Protein AF-A0A0D0BZD1-F1 (afdb_monomer_lite)

Foldseek 3Di:
DPDPVQVLVCLVCVPPPVDDDDDDDPDPDDDPPPDPDDQDPVNVVSCVVSVNNVVVD

Sequence (57 aa):
GGGVGGLTCAVALKNCPDIEIDLYEQAAQIAEIGAGITIWPRTWDVLKSLGLEGDLL

pLDDT: mean 89.18, std 8.28, range [57.84, 95.75]

Organism: NCBI:txid944289

Secondary structure (DSSP, 8-state):
--SHHHHHHHHHHTT-TT-------SSSS----S--PPPPHHHHHHHHHTT-GGG--

InterPro domains:
  IPR036188 FAD/NAD(P)-binding domain superfamily [G3DSA:3.50.50.60] (1-29)
  IPR036188 FAD/NAD(P)-binding domain superfamily [SSF51905] (1-56)

Radius of gyration: 12.9 Å; chains: 1; bounding box: 25×30×29 Å

Structure (mmCIF, N/CA/C/O backbone):
data_AF-A0A0D0BZD1-F1
#
_entry.id   AF-A0A0D0BZD1-F1
#
loop_
_atom_site.group_PDB
_atom_site.id
_atom_site.type_symbol
_atom_site.label_atom_id
_atom_site.label_alt_id
_atom_site.label_comp_id
_atom_site.la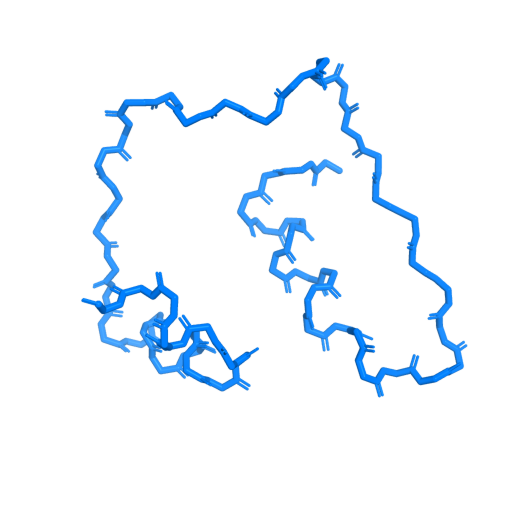bel_asym_id
_atom_site.label_entity_id
_atom_site.label_seq_id
_atom_site.pdbx_PDB_ins_code
_atom_site.Cartn_x
_atom_site.Cartn_y
_atom_site.Cartn_z
_atom_site.occupancy
_atom_site.B_iso_or_equiv
_atom_site.auth_seq_id
_atom_site.auth_comp_id
_atom_site.auth_asym_id
_atom_site.auth_atom_id
_atom_site.pdbx_PDB_model_num
ATOM 1 N N . GLY A 1 1 ? -1.149 9.411 3.115 1.00 88.00 1 GLY A N 1
ATOM 2 C CA . GLY A 1 1 ? -0.450 9.567 1.831 1.00 88.00 1 GLY A CA 1
ATOM 3 C C . GLY A 1 1 ? -0.850 8.433 0.920 1.00 88.00 1 GLY A C 1
ATOM 4 O O . GLY A 1 1 ? -0.778 7.287 1.345 1.00 88.00 1 GLY A O 1
ATOM 5 N N . GLY A 1 2 ? -1.263 8.741 -0.302 1.00 90.81 2 GLY A N 1
ATOM 6 C CA . GLY A 1 2 ? -1.730 7.832 -1.349 1.00 90.81 2 GLY A CA 1
ATOM 7 C C . GLY A 1 2 ? -0.616 7.190 -2.180 1.00 90.81 2 GLY A C 1
ATOM 8 O O . GLY A 1 2 ? -0.834 6.837 -3.331 1.00 90.81 2 GLY A O 1
ATOM 9 N N . GLY A 1 3 ? 0.591 7.046 -1.629 1.00 91.00 3 GLY A N 1
ATOM 10 C CA . GLY A 1 3 ?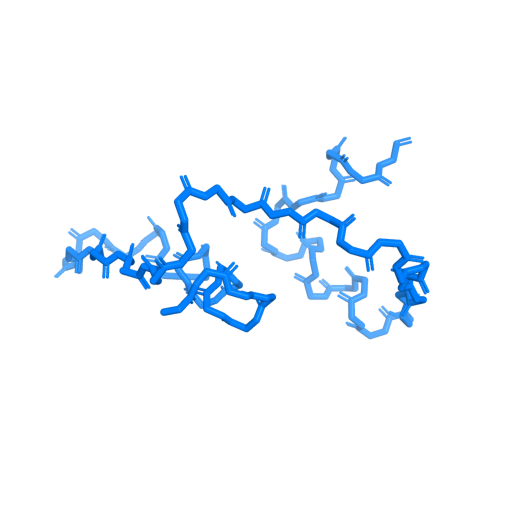 1.661 6.275 -2.269 1.00 91.00 3 GLY A CA 1
ATOM 11 C C . GLY A 1 3 ? 1.480 4.761 -2.098 1.00 91.00 3 GLY A C 1
ATOM 12 O O . GLY A 1 3 ? 0.612 4.310 -1.348 1.00 91.00 3 GLY A O 1
ATOM 13 N N . VAL A 1 4 ? 2.367 3.969 -2.717 1.00 89.81 4 VAL A N 1
ATOM 14 C CA . VAL A 1 4 ? 2.319 2.490 -2.695 1.00 89.81 4 VAL A CA 1
ATOM 15 C C . VAL A 1 4 ? 2.177 1.909 -1.284 1.00 89.81 4 VAL A C 1
ATOM 17 O O . VAL A 1 4 ? 1.344 1.037 -1.066 1.00 89.81 4 VAL A O 1
ATOM 20 N N . GLY A 1 5 ? 2.917 2.424 -0.298 1.00 91.75 5 GLY A N 1
ATOM 21 C CA . GLY A 1 5 ? 2.829 1.938 1.083 1.00 91.75 5 GLY A CA 1
ATOM 22 C C . GLY A 1 5 ? 1.502 2.279 1.769 1.00 91.75 5 GLY A C 1
ATOM 23 O O . GLY A 1 5 ? 0.945 1.439 2.471 1.00 91.75 5 GLY A O 1
ATOM 24 N N . GLY A 1 6 ? 0.972 3.485 1.544 1.00 94.31 6 GLY A N 1
ATOM 25 C CA . GLY A 1 6 ? -0.285 3.926 2.155 1.00 94.31 6 GLY A CA 1
ATOM 26 C C . GLY A 1 6 ? -1.497 3.199 1.581 1.00 94.31 6 GLY A C 1
ATOM 27 O O . GLY A 1 6 ? -2.320 2.693 2.340 1.00 94.31 6 GLY A O 1
ATOM 28 N N . LEU A 1 7 ? -1.553 3.061 0.253 1.00 92.31 7 LEU A N 1
ATOM 29 C CA . LEU A 1 7 ? -2.594 2.288 -0.427 1.00 92.31 7 LEU A CA 1
ATOM 30 C C . LEU A 1 7 ? -2.527 0.804 -0.048 1.00 92.31 7 LEU A C 1
ATOM 32 O O . LEU A 1 7 ? -3.552 0.216 0.281 1.00 92.31 7 LEU A O 1
ATOM 36 N N . THR A 1 8 ? -1.326 0.212 -0.007 1.00 93.94 8 THR A N 1
ATOM 37 C CA . THR A 1 8 ? -1.155 -1.189 0.419 1.00 93.94 8 THR A CA 1
ATOM 38 C C . THR A 1 8 ? -1.659 -1.403 1.848 1.00 93.94 8 THR A C 1
ATOM 40 O O . THR A 1 8 ? -2.345 -2.387 2.112 1.00 93.94 8 THR A O 1
ATOM 43 N N . CYS A 1 9 ? -1.364 -0.477 2.766 1.00 94.94 9 CYS A N 1
ATOM 44 C CA . CYS A 1 9 ? -1.846 -0.539 4.146 1.00 94.94 9 CYS A CA 1
ATOM 45 C C . CYS A 1 9 ? -3.380 -0.470 4.222 1.00 94.94 9 CYS A C 1
ATOM 47 O O . CYS A 1 9 ? -4.001 -1.316 4.863 1.00 94.94 9 CYS A O 1
ATOM 49 N N . ALA A 1 10 ? -3.996 0.484 3.517 1.00 94.88 10 ALA A N 1
ATOM 50 C CA . ALA A 1 10 ? -5.450 0.623 3.477 1.00 94.88 10 ALA A CA 1
ATOM 51 C C . ALA A 1 10 ? -6.131 -0.645 2.928 1.00 94.88 10 ALA A C 1
ATOM 53 O O . ALA A 1 10 ? -7.090 -1.139 3.516 1.00 94.88 10 ALA A O 1
ATOM 54 N N . VAL A 1 11 ? -5.591 -1.232 1.852 1.00 94.12 11 VAL A N 1
ATOM 55 C CA . VAL A 1 11 ? -6.099 -2.490 1.280 1.00 94.12 11 VAL A CA 1
ATOM 56 C C . VAL A 1 11 ? -5.931 -3.660 2.251 1.00 94.12 11 VAL A C 1
ATOM 58 O O . VAL A 1 11 ? -6.841 -4.477 2.371 1.00 94.12 11 VAL A O 1
ATOM 61 N N . ALA A 1 12 ? -4.807 -3.743 2.966 1.00 93.94 12 ALA A N 1
ATOM 62 C CA . ALA A 1 12 ? -4.572 -4.804 3.945 1.00 93.94 12 ALA A CA 1
ATOM 63 C C . ALA A 1 12 ? -5.575 -4.762 5.110 1.00 93.94 12 ALA A C 1
ATOM 65 O O . ALA A 1 12 ? -5.980 -5.808 5.612 1.00 93.94 12 ALA A O 1
ATOM 66 N N . LEU A 1 13 ? -6.005 -3.564 5.508 1.00 94.00 13 LEU A N 1
ATOM 67 C CA . LEU A 1 13 ? -6.966 -3.354 6.591 1.00 94.00 13 LEU A CA 1
ATOM 68 C C . LEU A 1 13 ? -8.433 -3.382 6.126 1.00 94.00 13 LEU A C 1
ATOM 70 O O . LEU A 1 13 ? -9.326 -3.385 6.968 1.0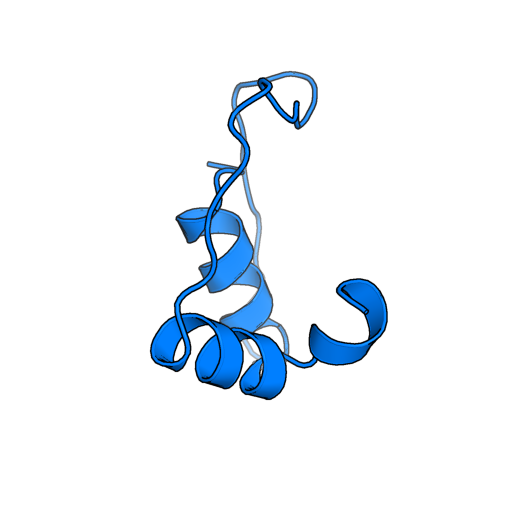0 94.00 13 LEU A O 1
ATOM 74 N N . LYS A 1 14 ? -8.712 -3.466 4.815 1.00 89.88 14 LYS A N 1
ATOM 75 C CA . LYS A 1 14 ? -10.079 -3.354 4.259 1.00 89.88 14 LYS A CA 1
ATOM 76 C C . LYS A 1 14 ? -11.079 -4.381 4.808 1.00 89.88 14 LYS A C 1
ATOM 78 O O . LYS A 1 14 ? -12.281 -4.154 4.764 1.00 89.88 14 LYS A O 1
ATOM 83 N N . ASN A 1 15 ? -10.585 -5.527 5.279 1.00 88.31 15 ASN A N 1
ATOM 84 C CA . ASN A 1 15 ? -11.403 -6.628 5.790 1.00 88.31 15 ASN A CA 1
ATOM 85 C C . ASN A 1 15 ? -11.569 -6.587 7.321 1.00 88.31 15 ASN A C 1
ATOM 87 O O . ASN A 1 15 ? -12.077 -7.547 7.898 1.00 88.31 15 ASN A O 1
ATOM 91 N N . CYS A 1 16 ? -11.116 -5.523 7.988 1.00 93.19 16 CYS A N 1
ATOM 92 C CA . CYS A 1 16 ? -11.290 -5.324 9.422 1.00 93.19 16 CYS A CA 1
ATOM 93 C C . CYS A 1 16 ? -12.572 -4.506 9.671 1.00 93.19 16 CYS A C 1
ATOM 95 O O . CYS A 1 16 ? -12.534 -3.287 9.524 1.00 93.19 16 CYS A O 1
ATOM 97 N N . PRO A 1 17 ? -13.703 -5.136 10.047 1.00 89.75 17 PRO A N 1
ATOM 98 C CA . PRO A 1 17 ? -15.000 -4.455 10.135 1.00 89.75 17 PRO A CA 1
ATOM 99 C C . PRO A 1 17 ? -15.071 -3.395 11.244 1.00 89.75 17 PRO A C 1
ATOM 101 O O . PRO A 1 17 ? -15.922 -2.515 11.188 1.00 89.75 17 PRO A O 1
ATOM 104 N N . ASP A 1 18 ? -14.176 -3.467 12.230 1.00 95.75 18 ASP A N 1
ATOM 105 C CA . ASP A 1 18 ? -14.144 -2.566 13.387 1.00 95.75 18 ASP A CA 1
ATOM 106 C C . ASP A 1 18 ? -13.220 -1.349 13.184 1.00 95.75 18 ASP A C 1
ATOM 108 O O . 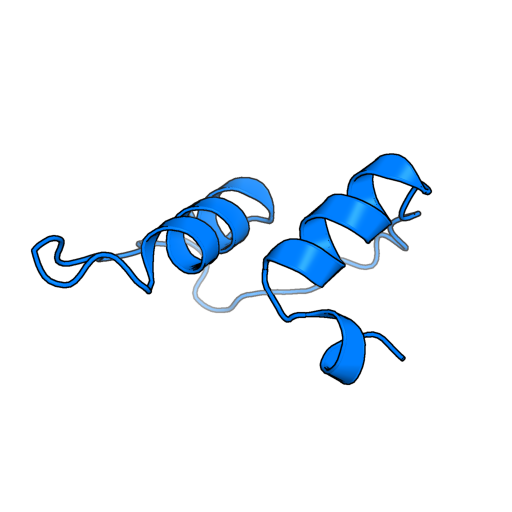ASP A 1 18 ? -12.957 -0.606 14.130 1.00 95.75 18 ASP A O 1
ATOM 112 N N . ILE A 1 19 ? -12.674 -1.161 11.975 1.00 94.56 19 ILE A N 1
ATOM 113 C CA . ILE A 1 19 ? -11.717 -0.095 11.662 1.00 94.56 19 ILE A CA 1
ATOM 114 C C . ILE A 1 19 ? -12.257 0.759 10.513 1.00 94.56 19 ILE A C 1
ATOM 116 O O . ILE A 1 19 ? -12.384 0.297 9.382 1.00 94.56 19 ILE A O 1
ATOM 120 N N . GLU A 1 20 ? -12.519 2.034 10.800 1.00 94.69 20 GLU A N 1
ATOM 121 C CA . GLU A 1 20 ? -12.758 3.059 9.782 1.00 94.69 20 GLU A CA 1
ATOM 122 C C . GLU A 1 20 ? -11.414 3.564 9.235 1.00 94.69 20 GLU A C 1
ATOM 124 O O . GLU A 1 20 ? -10.478 3.822 9.997 1.00 94.69 20 GLU A O 1
ATOM 129 N N . ILE A 1 21 ? -11.293 3.660 7.908 1.00 93.38 21 ILE A N 1
ATOM 130 C CA . ILE A 1 21 ? -10.037 4.008 7.235 1.00 93.38 21 ILE A CA 1
ATOM 131 C C . ILE A 1 21 ? -10.252 5.243 6.368 1.00 93.38 21 ILE A C 1
ATOM 133 O O . ILE A 1 21 ? -10.835 5.155 5.290 1.00 93.38 21 ILE A O 1
ATOM 137 N N . ASP A 1 22 ? -9.660 6.357 6.789 1.00 94.06 22 ASP A N 1
ATOM 138 C CA . ASP A 1 22 ? -9.536 7.565 5.978 1.00 94.06 22 ASP A CA 1
ATOM 139 C C . ASP A 1 22 ? -8.100 7.722 5.470 1.00 94.06 22 ASP A C 1
ATOM 141 O O . ASP A 1 22 ? -7.148 7.856 6.247 1.00 94.06 22 ASP A O 1
ATOM 145 N N . LEU A 1 23 ? -7.924 7.736 4.146 1.00 92.94 23 LEU A N 1
ATOM 146 C CA . LEU A 1 23 ? -6.619 7.923 3.515 1.00 92.94 23 LEU A CA 1
ATOM 147 C C . LEU A 1 23 ? -6.512 9.313 2.883 1.00 92.94 23 LEU A C 1
ATOM 149 O O . LEU A 1 23 ? -7.100 9.586 1.842 1.00 92.94 23 LEU A O 1
ATOM 153 N N . TYR A 1 24 ? -5.689 10.172 3.478 1.00 94.25 24 TYR A N 1
ATOM 154 C CA . TYR A 1 24 ? -5.434 11.522 2.972 1.00 94.25 24 TYR A CA 1
ATOM 155 C C . TYR A 1 24 ? -4.212 11.559 2.049 1.00 94.25 24 TYR A C 1
ATOM 157 O O . TYR A 1 24 ? -3.177 10.960 2.356 1.00 94.25 24 TYR A O 1
ATOM 165 N N . GLU A 1 25 ? -4.293 12.305 0.953 1.00 93.69 25 GLU A N 1
ATOM 166 C CA . GLU A 1 25 ? -3.186 12.593 0.037 1.00 93.69 25 GLU A CA 1
ATOM 167 C C . GLU A 1 25 ? -3.185 14.090 -0.290 1.00 93.69 25 GLU A C 1
ATOM 169 O O . GLU A 1 25 ? -4.242 14.694 -0.447 1.00 93.69 25 GLU A O 1
ATOM 174 N N . GLN A 1 26 ? -1.998 14.698 -0.332 1.00 93.62 26 GLN A N 1
ATOM 175 C CA . GLN A 1 26 ? -1.845 16.118 -0.638 1.00 93.62 26 GLN A CA 1
ATOM 176 C C . GLN A 1 26 ? -2.009 16.383 -2.141 1.00 93.62 26 GLN A C 1
ATOM 178 O O . GLN A 1 26 ? -2.483 17.451 -2.531 1.00 93.62 26 GLN A O 1
ATOM 183 N N . ALA A 1 27 ? -1.597 15.442 -2.992 1.00 91.50 27 ALA A N 1
ATOM 184 C CA . ALA A 1 27 ? -1.780 15.546 -4.431 1.00 91.50 27 ALA A CA 1
ATOM 185 C C . ALA A 1 27 ? -3.273 15.534 -4.805 1.00 91.50 27 ALA A C 1
ATOM 187 O O . ALA A 1 27 ? -4.039 14.695 -4.340 1.00 91.50 27 ALA A O 1
ATOM 188 N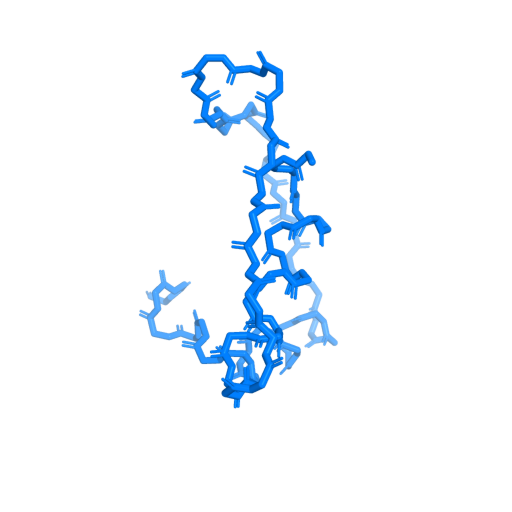 N . ALA A 1 28 ? -3.673 16.433 -5.711 1.00 90.94 28 ALA A N 1
ATOM 189 C CA . ALA A 1 28 ? -5.054 16.519 -6.202 1.00 90.94 28 ALA A CA 1
ATOM 190 C C . ALA A 1 28 ? -5.497 15.282 -7.007 1.00 90.94 28 ALA A C 1
ATOM 192 O O . ALA A 1 28 ? -6.687 15.072 -7.220 1.00 90.94 28 ALA A O 1
ATOM 193 N N . GLN A 1 29 ? -4.538 14.483 -7.476 1.00 87.62 29 GLN A N 1
ATOM 194 C CA . GLN A 1 29 ? -4.758 13.246 -8.213 1.00 87.62 29 GLN A CA 1
ATOM 195 C C . GLN A 1 29 ? -3.613 12.269 -7.935 1.00 87.62 29 GLN A C 1
ATOM 197 O O . GLN A 1 29 ? -2.457 12.682 -7.803 1.00 87.62 29 GLN A O 1
ATOM 202 N N . ILE A 1 30 ? -3.930 10.974 -7.884 1.00 83.50 30 ILE A N 1
ATOM 203 C CA . ILE A 1 30 ? -2.919 9.914 -7.891 1.00 83.50 30 ILE A CA 1
ATOM 204 C C . ILE A 1 30 ? -2.345 9.865 -9.309 1.00 83.50 30 ILE A C 1
ATOM 206 O O . ILE A 1 30 ? -3.079 9.622 -10.264 1.00 83.50 30 ILE A O 1
ATOM 210 N N . ALA A 1 31 ? -1.049 10.132 -9.453 1.00 80.38 31 ALA A N 1
ATOM 211 C CA . ALA A 1 31 ? -0.375 10.114 -10.745 1.00 80.38 31 ALA A CA 1
ATOM 212 C C . ALA A 1 31 ? 0.666 8.993 -10.792 1.00 80.38 31 ALA A C 1
ATOM 214 O O . ALA A 1 31 ? 1.528 8.887 -9.918 1.00 80.38 31 ALA A O 1
ATOM 215 N N . GLU A 1 32 ? 0.622 8.197 -11.856 1.00 71.81 32 GLU A N 1
ATOM 216 C CA . GLU A 1 32 ? 1.676 7.249 -12.197 1.00 71.81 32 GLU A CA 1
ATOM 217 C C . GLU A 1 32 ? 2.826 8.022 -12.844 1.00 71.81 32 GLU A C 1
ATOM 219 O O . GLU A 1 32 ? 2.873 8.233 -14.056 1.00 71.81 32 GLU A O 1
ATOM 224 N N . ILE A 1 33 ? 3.753 8.525 -12.029 1.00 66.25 33 ILE A N 1
ATOM 225 C CA . ILE A 1 33 ? 4.933 9.218 -12.554 1.00 66.25 33 ILE A CA 1
ATOM 226 C C . ILE A 1 33 ? 5.894 8.169 -13.117 1.00 66.25 33 ILE A C 1
ATOM 228 O O . ILE A 1 33 ? 6.831 7.805 -12.419 1.00 66.25 33 ILE A O 1
ATOM 232 N N . GLY A 1 34 ? 5.639 7.680 -14.339 1.00 57.84 34 GLY A N 1
ATOM 233 C CA . GLY A 1 34 ? 6.580 7.103 -15.323 1.00 57.84 34 GLY A CA 1
ATOM 234 C C . GLY A 1 34 ? 7.624 6.071 -14.868 1.00 57.84 34 GLY A C 1
ATOM 235 O O . GLY A 1 34 ? 8.491 5.690 -15.652 1.00 57.84 34 GLY A O 1
ATOM 236 N N . ALA A 1 35 ? 7.590 5.627 -13.620 1.00 65.50 35 ALA A N 1
ATOM 237 C CA . ALA A 1 35 ? 8.538 4.716 -13.030 1.00 65.50 35 ALA A CA 1
ATOM 238 C C . ALA A 1 35 ? 7.996 3.325 -13.307 1.00 65.50 35 ALA A C 1
ATOM 240 O O . ALA A 1 35 ? 7.127 2.848 -12.588 1.00 65.50 35 ALA A O 1
ATOM 241 N N . GLY A 1 36 ? 8.467 2.682 -14.374 1.00 69.81 36 GLY A N 1
ATOM 242 C CA . GLY A 1 36 ? 8.267 1.246 -14.521 1.00 69.81 36 GLY A CA 1
ATOM 243 C C . GLY A 1 36 ? 8.772 0.563 -13.250 1.00 69.81 36 GLY A C 1
ATOM 244 O O . GLY A 1 36 ? 9.972 0.573 -12.975 1.00 69.81 36 GLY A O 1
ATOM 245 N N . ILE A 1 37 ? 7.858 0.038 -12.435 1.00 77.62 37 ILE A N 1
ATOM 246 C CA . ILE A 1 37 ? 8.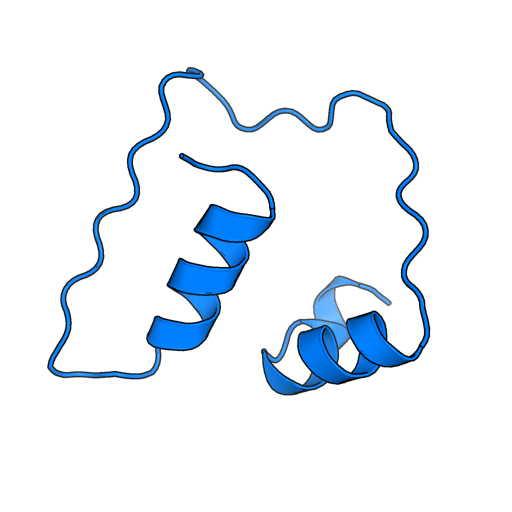199 -0.622 -11.175 1.00 77.62 37 ILE A CA 1
ATOM 247 C C . ILE A 1 37 ? 8.348 -2.110 -11.463 1.00 77.62 37 ILE A C 1
ATOM 249 O O . ILE A 1 37 ? 7.461 -2.739 -12.032 1.00 77.62 37 ILE A O 1
ATOM 253 N N . THR A 1 38 ? 9.476 -2.691 -11.058 1.00 86.25 38 THR A N 1
ATOM 254 C CA . THR A 1 38 ? 9.653 -4.145 -11.105 1.00 86.25 38 THR A CA 1
ATOM 255 C C . THR A 1 38 ? 9.052 -4.771 -9.852 1.00 86.25 38 THR A C 1
ATOM 257 O O . THR A 1 38 ? 9.440 -4.428 -8.733 1.00 86.25 38 THR A O 1
ATOM 260 N N . ILE A 1 39 ? 8.133 -5.719 -10.037 1.00 90.00 39 ILE A N 1
ATOM 261 C CA . ILE A 1 39 ? 7.610 -6.554 -8.956 1.00 90.00 39 ILE A CA 1
ATOM 262 C C . ILE A 1 39 ? 8.484 -7.807 -8.836 1.00 90.00 39 ILE A C 1
ATOM 264 O O . ILE A 1 39 ? 8.582 -8.609 -9.761 1.00 90.00 39 ILE A O 1
ATOM 268 N N . TRP A 1 40 ? 9.112 -7.991 -7.677 1.00 93.75 40 TRP A N 1
ATOM 269 C CA . TRP A 1 40 ? 9.860 -9.209 -7.357 1.00 93.75 40 TRP A CA 1
ATOM 270 C C . TRP A 1 40 ? 8.914 -10.333 -6.905 1.00 93.75 40 TRP A C 1
ATOM 272 O O . TRP A 1 40 ? 7.854 -10.026 -6.355 1.00 93.75 40 TRP A O 1
ATOM 282 N N . PRO A 1 41 ? 9.298 -11.623 -7.017 1.00 94.62 41 PRO A N 1
ATOM 283 C CA . PRO A 1 41 ? 8.424 -12.750 -6.665 1.00 94.62 41 PRO A CA 1
ATOM 284 C C . PRO A 1 41 ? 7.808 -12.661 -5.261 1.00 94.62 41 PRO A C 1
ATOM 286 O O . PRO A 1 41 ? 6.617 -12.887 -5.086 1.00 94.62 41 PRO A O 1
ATOM 289 N N . ARG A 1 42 ? 8.585 -12.221 -4.262 1.00 95.12 42 ARG A N 1
ATOM 290 C CA . ARG A 1 42 ? 8.074 -12.020 -2.898 1.00 95.12 42 ARG A CA 1
ATOM 291 C C . ARG A 1 42 ? 6.973 -10.957 -2.838 1.00 95.12 42 ARG A C 1
ATOM 293 O O . ARG A 1 42 ? 5.988 -11.135 -2.132 1.00 95.12 42 ARG A O 1
ATOM 300 N N . THR A 1 43 ? 7.151 -9.842 -3.542 1.00 93.69 43 THR A N 1
ATOM 301 C CA . THR A 1 43 ? 6.150 -8.768 -3.599 1.00 93.69 43 THR A CA 1
ATOM 302 C C . THR A 1 43 ? 4.912 -9.233 -4.362 1.00 93.69 43 THR A C 1
ATOM 304 O O . THR A 1 43 ? 3.800 -8.918 -3.952 1.00 93.69 43 THR A O 1
ATOM 307 N N . TRP A 1 44 ? 5.092 -10.039 -5.412 1.00 93.94 44 TRP A N 1
ATOM 308 C CA . TRP A 1 44 ? 3.989 -10.660 -6.142 1.00 93.94 44 TRP A CA 1
ATOM 309 C C . TRP A 1 44 ? 3.122 -11.537 -5.235 1.00 93.94 44 TRP A C 1
ATOM 311 O O . TRP A 1 44 ? 1.904 -11.390 -5.225 1.00 93.94 44 TRP A O 1
ATOM 321 N N . ASP A 1 45 ? 3.731 -12.385 -4.403 1.00 95.31 45 ASP A N 1
ATOM 322 C CA . ASP A 1 45 ? 2.987 -13.220 -3.452 1.00 95.31 45 ASP A CA 1
ATOM 323 C C . ASP A 1 45 ? 2.171 -12.393 -2.448 1.00 95.31 45 ASP A C 1
ATOM 325 O O . ASP A 1 45 ? 1.032 -12.744 -2.134 1.00 95.31 45 ASP A O 1
ATOM 329 N N . VAL A 1 46 ? 2.707 -11.253 -2.002 1.00 94.00 46 VAL A N 1
ATOM 330 C CA . VAL A 1 46 ? 1.965 -10.311 -1.152 1.00 94.00 46 VAL A CA 1
ATOM 331 C C . VAL A 1 46 ? 0.776 -9.713 -1.909 1.00 94.00 46 VAL A C 1
ATOM 333 O O . VAL A 1 46 ? -0.334 -9.719 -1.382 1.00 94.00 46 VAL A O 1
ATOM 336 N N . LEU A 1 47 ? 0.959 -9.248 -3.146 1.00 93.69 47 LEU A N 1
ATOM 337 C CA . LEU A 1 47 ? -0.127 -8.666 -3.947 1.00 93.69 47 LEU A CA 1
ATOM 338 C C . LEU A 1 47 ? -1.248 -9.675 -4.230 1.00 93.69 47 LEU A C 1
ATOM 340 O O . LEU A 1 47 ? -2.424 -9.332 -4.098 1.00 93.69 47 LEU A O 1
ATOM 344 N N . LYS A 1 48 ? -0.900 -10.938 -4.509 1.00 93.94 48 LYS A N 1
ATOM 345 C CA . LYS A 1 48 ? -1.877 -12.032 -4.615 1.00 93.94 48 LYS A CA 1
ATOM 346 C C . LYS A 1 48 ? -2.663 -12.219 -3.319 1.00 93.94 48 LYS A C 1
ATOM 348 O O . LYS A 1 48 ? -3.885 -12.310 -3.358 1.00 93.94 48 LYS A O 1
ATOM 353 N N . SER A 1 49 ? -1.993 -12.204 -2.162 1.00 93.88 49 SER A N 1
ATOM 354 C CA . SER A 1 49 ? -2.668 -12.330 -0.858 1.00 93.88 49 SER A CA 1
ATOM 355 C C . SER A 1 49 ? -3.632 -11.175 -0.547 1.00 93.88 49 SER A C 1
ATOM 357 O O . SER A 1 49 ? -4.602 -11.361 0.183 1.00 93.88 49 SER A O 1
ATOM 359 N N . LEU A 1 50 ? -3.400 -9.998 -1.140 1.00 93.75 50 LEU A N 1
ATOM 360 C CA . LEU A 1 50 ? -4.285 -8.831 -1.053 1.00 93.75 50 LEU A CA 1
ATOM 361 C C . LEU A 1 50 ? -5.443 -8.872 -2.072 1.00 93.75 50 LEU A C 1
ATOM 363 O O . LEU A 1 50 ? -6.321 -8.004 -2.041 1.00 93.75 50 LEU A O 1
ATOM 367 N N . GLY A 1 51 ? -5.469 -9.885 -2.946 1.00 93.19 51 GLY A N 1
ATOM 368 C CA . GLY A 1 51 ? -6.486 -10.080 -3.977 1.00 93.19 51 GLY A CA 1
ATOM 369 C C . GLY A 1 51 ? -6.294 -9.215 -5.223 1.00 93.19 51 GLY A C 1
ATOM 370 O O . GLY A 1 51 ? -7.261 -8.999 -5.941 1.00 93.19 51 GLY A O 1
ATOM 371 N N . LEU A 1 52 ? -5.081 -8.712 -5.473 1.00 91.62 52 LEU A N 1
ATOM 372 C CA . LEU A 1 52 ? -4.775 -7.810 -6.594 1.00 91.62 52 LEU A CA 1
ATOM 373 C C . LEU A 1 52 ? -4.267 -8.540 -7.848 1.00 91.62 52 LEU A C 1
ATOM 375 O O . LEU A 1 52 ? -3.929 -7.905 -8.837 1.00 91.62 52 LEU A O 1
ATOM 379 N N . GLU A 1 53 ? -4.186 -9.872 -7.814 1.00 92.06 53 GLU A N 1
ATOM 380 C CA . GLU A 1 53 ? -3.656 -10.683 -8.919 1.00 92.06 53 GLU A CA 1
ATOM 381 C C . GLU A 1 53 ? -4.416 -10.472 -10.231 1.00 92.06 53 GLU A C 1
ATOM 383 O O . GLU A 1 53 ? -3.796 -10.319 -11.276 1.00 92.06 53 GLU A O 1
ATOM 388 N N . GLY A 1 54 ? -5.751 -10.448 -10.167 1.00 90.19 54 GLY A N 1
ATOM 389 C CA . GLY A 1 54 ? -6.602 -10.355 -11.354 1.00 90.19 54 GLY A CA 1
ATOM 390 C C . GLY A 1 54 ? -6.557 -8.997 -12.052 1.00 90.19 54 GLY A C 1
ATOM 391 O O . GLY A 1 54 ? -6.805 -8.939 -13.248 1.00 90.19 54 GLY A O 1
ATOM 392 N N . ASP A 1 55 ? -6.214 -7.931 -11.327 1.00 87.25 55 ASP A N 1
ATOM 393 C CA . ASP A 1 55 ? -6.120 -6.576 -11.884 1.00 87.25 55 ASP A CA 1
ATOM 394 C C . ASP A 1 55 ? -4.727 -6.284 -12.478 1.00 87.25 55 ASP A C 1
ATOM 396 O O . ASP A 1 55 ? -4.533 -5.268 -13.143 1.00 87.25 55 ASP A O 1
ATOM 400 N N . LEU A 1 56 ? -3.740 -7.150 -12.208 1.00 83.12 56 LEU A N 1
ATOM 401 C CA . LEU A 1 56 ? -2.334 -6.978 -12.594 1.00 83.12 56 LEU A CA 1
ATOM 402 C C . LEU A 1 56 ? -1.881 -7.921 -13.728 1.00 83.12 56 LEU A C 1
ATOM 404 O O . LEU A 1 56 ? -0.715 -7.851 -14.126 1.00 83.12 56 LEU A O 1
ATOM 408 N N . LEU A 1 57 ? -2.766 -8.796 -14.222 1.00 79.31 57 LEU A N 1
ATOM 409 C CA . LEU A 1 57 ? -2.540 -9.753 -15.318 1.00 79.31 57 LEU A CA 1
ATOM 410 C C . LEU A 1 57 ? -3.390 -9.400 -16.542 1.00 79.31 57 LEU A C 1
ATOM 412 O O . LEU A 1 57 ? -2.854 -9.539 -17.665 1.00 79.31 57 LEU A O 1
#